Protein AF-A0ABD0QVH2-F1 (afdb_monomer_lite)

Organism: Cirrhinus mrigala (NCBI:txid683832)

Sequence (79 aa):
MFRCGPAAVKAVYQRKVDAQYDVPFVYAEVNADVHEMIVRDRKVLSKTIDKRRVGALILTKLPGSTSKQDVTSEYKNER

Radius of gyration: 16.46 Å; chains: 1; bounding box: 36×26×53 Å

pLDDT: mean 95.7, std 6.92, range [54.25, 98.38]

InterPro domains:
  IPR036985 Transglutaminase-like superfamily [G3DSA:3.90.260.10] (1-79)
  IPR038765 Papain-like cysteine peptidase superfamily [SSF54001] (1-77)
  IPR050779 Protein-glutamine gamma-glutamyltransferases [PTHR11590] (1-78)

Secondary structure (DSSP, 8-state):
--------HHHHHTT-TTSTTTHHHHHHHHH--EEEEEEETTEEEEEEEESSSTT---EEEPTTSSSEEE-HHHH----

Structure (mmCIF, N/CA/C/O backbone):
data_AF-A0ABD0QVH2-F1
#
_entry.id   AF-A0ABD0QVH2-F1
#
loop_
_atom_site.group_PDB
_atom_site.id
_atom_site.type_symbol
_atom_site.label_atom_id
_atom_site.label_alt_id
_atom_site.label_comp_id
_atom_site.label_asym_id
_atom_site.label_entity_id
_atom_site.label_seq_id
_atom_site.pdbx_PDB_ins_code
_atom_site.Cartn_x
_atom_site.Cartn_y
_atom_site.Cartn_z
_atom_site.occupancy
_atom_site.B_iso_or_equiv
_atom_site.auth_seq_id
_atom_site.auth_comp_id
_atom_site.auth_asym_id
_atom_site.auth_atom_id
_atom_site.pdbx_PDB_model_num
ATOM 1 N N . MET A 1 1 ? -19.521 11.093 -9.646 1.00 69.00 1 MET A N 1
ATOM 2 C CA . MET A 1 1 ? -19.077 11.234 -8.241 1.00 69.00 1 MET A CA 1
ATOM 3 C C . MET A 1 1 ? -18.158 10.062 -7.934 1.00 69.00 1 MET A C 1
ATOM 5 O O . MET A 1 1 ? -18.614 8.936 -8.078 1.00 69.00 1 MET A O 1
ATOM 9 N N . PHE A 1 2 ? -16.894 10.310 -7.587 1.00 90.62 2 PHE A N 1
ATOM 10 C CA . PHE A 1 2 ? -15.889 9.270 -7.325 1.00 90.62 2 PHE A CA 1
ATOM 11 C C . PHE A 1 2 ? -15.602 9.198 -5.821 1.00 90.62 2 PHE A C 1
ATOM 13 O O . PHE A 1 2 ? -15.412 10.236 -5.191 1.00 90.62 2 PHE A O 1
ATOM 20 N N . ARG A 1 3 ? -15.647 7.993 -5.248 1.00 93.75 3 ARG A N 1
ATOM 21 C CA . ARG A 1 3 ? -15.423 7.699 -3.823 1.00 93.75 3 ARG A CA 1
ATOM 22 C C . ARG A 1 3 ? -14.793 6.310 -3.704 1.00 93.75 3 ARG A C 1
ATOM 24 O O . ARG A 1 3 ? -15.013 5.505 -4.603 1.00 93.75 3 ARG A O 1
ATOM 31 N N . CYS A 1 4 ? -14.096 6.042 -2.602 1.00 95.06 4 CYS A N 1
ATOM 32 C CA . CYS A 1 4 ? -13.507 4.734 -2.315 1.00 95.06 4 CYS A CA 1
ATOM 33 C C . CYS A 1 4 ? -13.896 4.273 -0.903 1.00 95.06 4 CYS A C 1
ATOM 35 O O . CYS A 1 4 ? -13.819 5.052 0.049 1.00 95.06 4 CYS A O 1
ATOM 37 N N . GLY A 1 5 ? -14.278 3.005 -0.768 1.00 96.81 5 GLY A N 1
ATOM 38 C CA . GLY A 1 5 ? -14.504 2.329 0.504 1.00 96.81 5 GLY A CA 1
ATOM 39 C C . GLY A 1 5 ? -15.958 2.317 1.008 1.00 96.81 5 GLY A C 1
ATOM 40 O O . GLY A 1 5 ? -16.878 2.766 0.320 1.00 96.81 5 GLY A O 1
ATOM 41 N N . PRO A 1 6 ? -16.180 1.789 2.228 1.00 97.75 6 PRO A N 1
ATOM 42 C CA . PRO A 1 6 ? -15.159 1.433 3.218 1.00 97.75 6 PRO A CA 1
ATOM 43 C C . PRO A 1 6 ? -14.352 0.178 2.840 1.00 97.75 6 PRO A C 1
ATOM 45 O O . PRO A 1 6 ? -14.920 -0.863 2.515 1.00 97.75 6 PRO A O 1
ATOM 48 N N . ALA A 1 7 ? -13.023 0.280 2.930 1.00 98.19 7 ALA A N 1
ATOM 49 C CA . ALA A 1 7 ? -12.089 -0.830 2.754 1.00 98.19 7 ALA A CA 1
ATOM 50 C C . ALA A 1 7 ? -11.551 -1.250 4.127 1.00 98.19 7 ALA A C 1
ATOM 52 O O . ALA A 1 7 ? -10.965 -0.440 4.848 1.00 98.19 7 ALA A O 1
ATOM 53 N N . ALA A 1 8 ? -11.753 -2.508 4.518 1.00 98.31 8 ALA A N 1
ATOM 54 C CA . ALA A 1 8 ? -11.255 -2.984 5.802 1.00 98.31 8 ALA A CA 1
ATOM 55 C C . ALA A 1 8 ? -9.716 -2.988 5.813 1.00 98.31 8 ALA A C 1
ATOM 57 O O . ALA A 1 8 ? -9.096 -3.684 5.011 1.00 98.31 8 ALA A O 1
ATOM 58 N N . VAL A 1 9 ? -9.096 -2.292 6.772 1.00 98.25 9 VAL A N 1
ATOM 59 C CA . VAL A 1 9 ? -7.625 -2.257 6.936 1.00 98.25 9 VAL A CA 1
ATOM 60 C C . VAL A 1 9 ? -7.046 -3.671 7.041 1.00 98.25 9 VAL A C 1
ATOM 62 O O . VAL A 1 9 ? -6.069 -4.001 6.379 1.00 98.25 9 VAL A O 1
ATOM 65 N N . LYS A 1 10 ? -7.730 -4.570 7.760 1.00 98.06 10 LYS A N 1
ATOM 66 C CA . LYS A 1 10 ? -7.354 -5.988 7.842 1.00 98.06 10 LYS A CA 1
ATOM 67 C C . LYS A 1 10 ? -7.371 -6.694 6.479 1.00 98.06 10 LYS A C 1
ATOM 69 O O . LYS A 1 10 ? -6.515 -7.537 6.230 1.00 98.06 10 LYS A O 1
ATOM 74 N N . ALA A 1 11 ? -8.319 -6.365 5.599 1.00 98.19 11 ALA A N 1
ATOM 75 C CA . ALA A 1 11 ? -8.366 -6.921 4.248 1.00 98.19 11 ALA A CA 1
ATOM 76 C C . ALA A 1 11 ? -7.198 -6.405 3.394 1.00 98.19 11 ALA A C 1
ATOM 78 O O . ALA A 1 11 ? -6.583 -7.192 2.678 1.00 98.19 11 ALA A O 1
ATOM 79 N N . VAL A 1 12 ? -6.840 -5.124 3.535 1.00 98.12 12 VAL A N 1
ATOM 80 C CA . VAL A 1 12 ? -5.645 -4.536 2.910 1.00 98.12 12 VAL A CA 1
ATOM 81 C C . VAL A 1 12 ? -4.381 -5.254 3.400 1.00 98.12 12 VAL A C 1
ATOM 83 O O . VAL A 1 12 ? -3.648 -5.819 2.591 1.00 98.12 12 VAL A O 1
ATOM 86 N N . TYR A 1 13 ? -4.185 -5.357 4.714 1.00 97.88 13 TYR A N 1
ATOM 87 C CA . TYR A 1 13 ? -3.040 -6.047 5.318 1.00 97.88 13 TYR A CA 1
ATOM 88 C C . TYR A 1 13 ? -2.904 -7.505 4.855 1.00 97.88 13 TYR A C 1
ATOM 90 O O . TYR A 1 13 ? -1.820 -7.966 4.499 1.00 97.88 13 TYR A O 1
ATOM 98 N N . GLN A 1 14 ? -4.020 -8.239 4.809 1.00 97.06 14 GLN A N 1
ATOM 99 C CA . GLN A 1 14 ? -4.055 -9.654 4.421 1.00 97.06 14 GLN A CA 1
ATOM 100 C C . GLN A 1 14 ? -4.123 -9.883 2.902 1.00 97.06 14 GLN A C 1
ATOM 102 O O . GLN A 1 14 ? -4.263 -11.032 2.475 1.00 97.06 14 GLN A O 1
ATOM 107 N N . ARG A 1 15 ? -4.044 -8.824 2.081 1.00 96.44 15 ARG A N 1
ATOM 108 C CA . ARG A 1 15 ? -4.177 -8.884 0.613 1.00 96.44 15 ARG A CA 1
ATOM 109 C C . ARG A 1 15 ? -5.474 -9.580 0.152 1.00 96.44 15 ARG A C 1
ATOM 111 O O . ARG A 1 15 ? -5.493 -10.302 -0.843 1.00 96.44 15 ARG A O 1
ATOM 118 N N . LYS A 1 16 ? -6.582 -9.360 0.860 1.00 97.69 16 LYS A N 1
ATOM 119 C CA . LYS A 1 16 ? -7.930 -9.844 0.503 1.00 97.69 16 LYS A CA 1
ATOM 120 C C . LYS A 1 16 ? -8.582 -8.913 -0.521 1.00 97.69 16 LYS A C 1
ATOM 122 O O . LYS A 1 16 ? -9.572 -8.251 -0.235 1.00 97.69 16 LYS A O 1
ATOM 127 N N . VAL A 1 17 ? -7.967 -8.807 -1.698 1.00 95.25 17 VAL A N 1
ATOM 128 C CA . VAL A 1 17 ? -8.373 -7.874 -2.769 1.00 95.25 17 VAL A CA 1
ATOM 129 C C . VAL A 1 17 ? -9.742 -8.201 -3.379 1.00 95.25 17 VAL A C 1
ATOM 131 O O . VAL A 1 17 ? -10.330 -7.383 -4.066 1.00 95.25 17 VAL A O 1
ATOM 134 N N . ASP A 1 18 ? -10.277 -9.382 -3.113 1.00 97.19 18 ASP A N 1
ATOM 135 C CA . ASP A 1 18 ? -11.629 -9.802 -3.469 1.00 97.19 18 ASP A CA 1
ATOM 136 C C . ASP A 1 18 ? -12.716 -9.250 -2.527 1.00 97.19 18 ASP A C 1
ATOM 138 O O . ASP A 1 18 ? -13.898 -9.284 -2.870 1.00 97.19 18 ASP A O 1
ATOM 142 N N . ALA A 1 19 ? -12.347 -8.719 -1.355 1.00 97.81 19 ALA A N 1
ATOM 143 C CA . ALA A 1 19 ? -13.302 -8.127 -0.427 1.00 97.81 19 ALA A CA 1
ATOM 144 C C . ALA A 1 19 ? -13.832 -6.769 -0.915 1.00 97.81 19 ALA A C 1
ATOM 146 O O . ALA A 1 19 ? -13.111 -5.938 -1.472 1.00 97.81 19 ALA A O 1
ATOM 147 N N . GLN A 1 20 ? -15.110 -6.521 -0.633 1.00 95.25 20 GLN A N 1
ATOM 148 C CA . GLN A 1 20 ? -15.715 -5.202 -0.792 1.00 95.25 20 GLN A CA 1
ATOM 149 C C . GLN A 1 20 ? -15.321 -4.278 0.381 1.00 95.25 20 GLN A C 1
ATOM 151 O O . GLN A 1 20 ? -15.126 -4.751 1.500 1.00 95.25 20 GLN A O 1
ATOM 156 N N . TYR A 1 21 ? -15.204 -2.961 0.205 1.00 96.81 21 TYR A N 1
ATOM 157 C CA . TYR A 1 21 ? -15.253 -2.194 -1.048 1.00 96.81 21 TYR A CA 1
ATOM 158 C C . TYR A 1 21 ? -13.860 -1.672 -1.397 1.00 96.81 21 TYR A C 1
ATOM 160 O O . TYR A 1 21 ? -13.090 -1.331 -0.504 1.00 96.81 21 TYR A O 1
ATOM 168 N N . ASP A 1 22 ? -13.546 -1.604 -2.692 1.00 98.06 22 ASP A N 1
ATOM 169 C CA . ASP A 1 22 ? -12.338 -0.965 -3.240 1.00 98.06 22 ASP A CA 1
ATOM 170 C C . ASP A 1 22 ? -11.000 -1.425 -2.627 1.00 98.06 22 ASP A C 1
ATOM 172 O O . ASP A 1 22 ? -9.982 -0.742 -2.747 1.00 98.06 22 ASP A O 1
ATOM 176 N N . VAL A 1 23 ? -10.959 -2.612 -2.010 1.00 98.38 23 VAL A N 1
ATOM 177 C CA . VAL A 1 23 ? -9.740 -3.160 -1.398 1.00 98.38 23 VAL A CA 1
ATOM 178 C C . VAL A 1 23 ? -8.576 -3.271 -2.392 1.00 98.38 23 VAL A C 1
ATOM 180 O O . VAL A 1 23 ? -7.467 -2.922 -1.990 1.00 98.38 23 VAL A O 1
ATOM 183 N N . PRO A 1 24 ? -8.752 -3.670 -3.674 1.00 98.19 24 PRO A N 1
ATOM 184 C CA . PRO A 1 24 ? -7.654 -3.644 -4.643 1.00 98.19 24 PRO A CA 1
ATOM 185 C C . PRO A 1 24 ? -7.022 -2.261 -4.799 1.00 98.19 24 PRO A C 1
ATOM 187 O O . PRO A 1 24 ? -5.802 -2.150 -4.904 1.00 98.19 24 PRO A O 1
ATOM 190 N N . PHE A 1 25 ? -7.856 -1.218 -4.810 1.00 98.00 25 PHE A N 1
ATOM 191 C CA . PHE A 1 25 ? -7.418 0.158 -5.000 1.00 98.00 25 PHE A CA 1
ATOM 192 C C . PHE A 1 25 ? -6.628 0.638 -3.780 1.00 98.00 25 PHE A C 1
ATOM 194 O O . PHE A 1 25 ? -5.468 1.018 -3.916 1.00 98.00 25 PHE A O 1
ATOM 201 N N . VAL A 1 26 ? -7.195 0.492 -2.578 1.00 98.19 26 VAL A N 1
ATOM 202 C CA . VAL A 1 26 ? -6.526 0.881 -1.323 1.00 98.19 26 VAL A CA 1
ATOM 203 C C . VAL A 1 26 ? -5.264 0.045 -1.069 1.00 98.19 26 VAL A C 1
ATOM 205 O O . VAL A 1 26 ? -4.263 0.557 -0.576 1.00 98.19 26 VAL A O 1
ATOM 208 N N . TYR A 1 27 ? -5.250 -1.237 -1.452 1.00 97.81 27 TYR A N 1
ATOM 209 C CA . TYR A 1 27 ? -4.047 -2.069 -1.370 1.00 97.81 27 TYR A CA 1
ATOM 210 C C . TYR A 1 27 ? -2.908 -1.526 -2.237 1.00 97.81 27 TYR A C 1
ATOM 212 O O . TYR A 1 27 ? -1.758 -1.509 -1.794 1.00 97.81 27 TYR A O 1
ATOM 220 N N . ALA A 1 28 ? -3.211 -1.065 -3.453 1.00 97.50 28 ALA A N 1
ATOM 221 C CA . ALA A 1 28 ? -2.211 -0.496 -4.349 1.00 97.50 28 ALA A CA 1
ATOM 222 C C . ALA A 1 28 ? -1.611 0.811 -3.801 1.00 97.50 28 ALA A C 1
ATOM 224 O O . ALA A 1 28 ? -0.401 0.999 -3.915 1.00 97.50 28 ALA A O 1
ATOM 225 N N . GLU A 1 29 ? -2.404 1.661 -3.139 1.00 97.56 29 GLU A N 1
ATOM 226 C CA . GLU A 1 29 ? -1.933 2.921 -2.531 1.00 97.56 29 GLU A CA 1
ATOM 227 C C . GLU A 1 29 ? -0.817 2.723 -1.496 1.00 97.56 29 GLU A C 1
ATOM 229 O O . GLU A 1 29 ? -0.017 3.631 -1.264 1.00 97.56 29 GLU A O 1
ATOM 234 N N . VAL A 1 30 ? -0.739 1.535 -0.887 1.00 97.56 30 VAL A N 1
ATOM 235 C CA . VAL A 1 30 ? 0.252 1.223 0.149 1.00 97.56 30 VAL A CA 1
ATOM 236 C C . VAL A 1 30 ? 1.250 0.131 -0.249 1.00 97.56 30 VAL A C 1
ATOM 238 O O . VAL A 1 30 ? 2.315 0.061 0.353 1.00 97.56 30 VAL A O 1
ATOM 241 N N . ASN A 1 31 ? 0.983 -0.707 -1.258 1.00 97.00 31 ASN A N 1
ATOM 242 C CA . ASN A 1 31 ? 1.843 -1.850 -1.628 1.00 97.00 31 ASN A CA 1
ATOM 243 C C . ASN A 1 31 ? 2.289 -1.893 -3.102 1.00 97.00 31 ASN A C 1
ATOM 245 O O . ASN A 1 31 ? 2.893 -2.886 -3.502 1.00 97.00 31 ASN A O 1
ATOM 249 N N . ALA A 1 32 ? 1.988 -0.889 -3.931 1.00 97.38 32 ALA A N 1
ATOM 250 C CA . ALA A 1 32 ? 2.390 -0.931 -5.338 1.00 97.38 32 ALA A CA 1
ATOM 251 C C . ALA A 1 32 ? 3.919 -0.906 -5.528 1.00 97.38 32 ALA A C 1
ATOM 253 O O . ALA A 1 32 ? 4.631 -0.113 -4.912 1.00 97.38 32 ALA A O 1
ATOM 254 N N . ASP A 1 33 ? 4.403 -1.731 -6.456 1.00 96.88 33 ASP A N 1
ATOM 255 C CA . ASP A 1 33 ? 5.779 -1.668 -6.944 1.00 96.88 33 ASP A CA 1
ATOM 256 C C . ASP A 1 33 ? 5.920 -0.506 -7.939 1.00 96.88 33 ASP A C 1
ATOM 258 O O . ASP A 1 33 ? 5.109 -0.345 -8.857 1.00 96.88 33 ASP A O 1
ATOM 262 N N . VAL A 1 34 ? 6.984 0.285 -7.803 1.00 97.69 34 VAL A N 1
ATOM 263 C CA . VAL A 1 34 ? 7.300 1.365 -8.744 1.00 97.69 34 VAL A CA 1
ATOM 264 C C . VAL A 1 34 ? 8.276 0.849 -9.788 1.00 97.69 34 VAL A C 1
ATOM 266 O O . VAL A 1 34 ? 9.420 0.513 -9.483 1.00 97.69 34 VAL A O 1
ATOM 269 N N . HIS A 1 35 ? 7.821 0.799 -11.037 1.00 97.62 35 HIS A N 1
ATOM 270 C CA . HIS A 1 35 ? 8.649 0.447 -12.184 1.00 97.62 35 HIS A CA 1
ATOM 271 C C . HIS A 1 35 ? 9.183 1.707 -12.860 1.00 97.62 35 HIS A C 1
ATOM 273 O O . HIS A 1 35 ? 8.423 2.461 -13.463 1.00 97.62 35 HIS A O 1
ATOM 279 N N . GLU A 1 36 ? 10.495 1.899 -12.820 1.00 97.94 36 GLU A N 1
ATOM 280 C CA . GLU A 1 36 ? 11.178 2.943 -13.580 1.00 97.94 36 GLU A CA 1
ATOM 281 C C . GLU A 1 36 ? 11.814 2.316 -14.821 1.00 97.94 36 GLU A C 1
ATOM 283 O O . GLU A 1 36 ? 12.472 1.279 -14.722 1.00 97.94 36 GLU A O 1
ATOM 288 N N . MET A 1 37 ? 11.584 2.899 -15.999 1.00 98.06 37 MET A N 1
ATOM 289 C CA . MET A 1 37 ? 12.082 2.363 -17.268 1.00 98.06 37 MET A CA 1
ATOM 290 C C . MET A 1 37 ? 12.701 3.469 -18.117 1.00 98.06 37 MET A C 1
ATOM 292 O O . MET A 1 37 ? 12.068 4.497 -18.348 1.00 98.06 37 MET A O 1
ATOM 296 N N . ILE A 1 38 ? 13.899 3.227 -18.649 1.00 97.88 38 ILE A N 1
ATOM 297 C CA . ILE A 1 38 ? 14.481 4.065 -19.702 1.00 97.88 38 ILE A CA 1
ATOM 298 C C . ILE A 1 38 ? 14.087 3.446 -21.038 1.00 97.88 38 ILE A C 1
ATOM 300 O O . ILE A 1 38 ? 14.423 2.295 -21.310 1.00 97.88 38 ILE A O 1
ATOM 304 N N . VAL A 1 39 ? 13.375 4.198 -21.878 1.00 98.06 39 VAL A N 1
ATOM 305 C CA . VAL A 1 39 ? 12.881 3.719 -23.176 1.00 98.06 39 VAL A CA 1
ATOM 306 C C . VAL A 1 39 ? 13.446 4.584 -24.295 1.00 98.06 39 VAL A C 1
ATOM 308 O O . VAL A 1 39 ? 13.368 5.808 -24.240 1.00 98.06 39 VAL A O 1
ATOM 311 N N . ARG A 1 40 ? 13.986 3.943 -25.332 1.00 98.00 40 ARG A N 1
ATOM 312 C CA . ARG A 1 40 ? 14.467 4.598 -26.553 1.00 98.00 40 ARG A CA 1
ATOM 313 C C . ARG A 1 40 ? 14.080 3.759 -27.760 1.00 98.00 40 ARG A C 1
ATOM 315 O O . ARG A 1 40 ? 14.228 2.543 -27.728 1.00 98.00 40 ARG A O 1
ATOM 322 N N . ASP A 1 41 ? 13.572 4.395 -28.811 1.00 97.12 41 ASP A N 1
ATOM 323 C CA . ASP A 1 41 ? 13.213 3.727 -30.072 1.00 97.12 41 ASP A CA 1
ATOM 324 C C . ASP A 1 41 ? 12.303 2.499 -29.873 1.00 97.12 41 ASP A C 1
ATOM 326 O O . ASP A 1 41 ? 12.503 1.438 -30.462 1.00 97.12 41 ASP A O 1
ATOM 330 N N . ARG A 1 42 ? 11.300 2.640 -28.991 1.00 95.44 42 ARG A N 1
ATOM 331 C CA . ARG A 1 42 ? 10.360 1.575 -28.581 1.00 95.44 42 ARG A CA 1
ATOM 332 C C . ARG A 1 42 ? 11.020 0.357 -27.912 1.00 95.44 42 ARG A C 1
ATOM 334 O O . ARG A 1 42 ? 10.368 -0.670 -27.745 1.00 95.44 42 ARG A O 1
ATOM 341 N N . LYS A 1 43 ? 12.283 0.465 -27.496 1.00 96.50 43 LYS A N 1
ATOM 342 C CA . LYS A 1 43 ? 13.015 -0.553 -26.734 1.00 96.50 43 LYS A CA 1
ATOM 343 C C . LYS A 1 43 ? 13.238 -0.081 -25.301 1.00 96.50 43 LYS A C 1
ATOM 345 O O . LYS A 1 43 ? 13.617 1.066 -25.068 1.00 96.50 43 LYS A O 1
ATOM 350 N N . VAL A 1 44 ? 13.025 -0.978 -24.341 1.00 97.25 44 VAL A N 1
ATOM 351 C CA . VAL A 1 44 ? 13.371 -0.746 -22.933 1.00 97.25 44 VAL A CA 1
ATOM 352 C C . VAL A 1 44 ? 14.875 -0.962 -22.779 1.00 97.25 44 VAL A C 1
ATOM 354 O O . VAL A 1 44 ? 15.361 -2.072 -22.973 1.00 97.25 44 VAL A O 1
ATOM 357 N N . LEU A 1 45 ? 15.609 0.107 -22.476 1.00 97.56 45 LEU A N 1
ATOM 358 C CA . LEU A 1 45 ? 17.059 0.093 -22.276 1.00 97.56 45 LEU A CA 1
ATOM 359 C C . LEU A 1 45 ? 17.440 -0.319 -20.853 1.00 97.56 45 LEU A C 1
ATOM 361 O O . LEU A 1 45 ? 18.458 -0.972 -20.648 1.00 97.56 45 LEU A O 1
ATOM 365 N N . SER A 1 46 ? 16.626 0.059 -19.870 1.00 97.38 46 SER A N 1
ATOM 366 C CA . SER A 1 46 ? 16.786 -0.366 -18.482 1.00 97.38 46 SER A CA 1
ATOM 367 C C . SER A 1 46 ? 15.440 -0.393 -17.770 1.00 97.38 46 SER A C 1
ATOM 369 O O . SER A 1 46 ? 14.490 0.283 -18.175 1.00 97.38 46 SER A O 1
ATOM 371 N N . LYS A 1 47 ? 15.362 -1.199 -16.709 1.00 97.62 47 LYS A N 1
ATOM 372 C CA . LYS A 1 47 ? 14.195 -1.309 -15.840 1.00 97.62 47 LYS A CA 1
ATOM 373 C C . LYS A 1 47 ? 14.651 -1.514 -14.400 1.00 97.62 47 LYS A C 1
ATOM 375 O O . LYS A 1 47 ? 15.357 -2.479 -14.121 1.00 97.62 47 LYS A O 1
ATOM 380 N N . THR A 1 48 ? 14.180 -0.660 -13.501 1.00 98.06 48 THR A N 1
ATOM 381 C CA . THR A 1 48 ? 14.372 -0.779 -12.051 1.00 98.06 48 THR A CA 1
ATOM 382 C C . THR A 1 48 ? 13.012 -0.971 -11.387 1.00 98.06 48 THR A C 1
ATOM 384 O O . THR A 1 48 ? 11.994 -0.485 -11.883 1.00 98.06 48 THR A O 1
ATOM 387 N N . ILE A 1 49 ? 12.976 -1.728 -10.290 1.00 97.75 49 ILE A N 1
ATOM 388 C CA . ILE A 1 49 ? 11.759 -1.970 -9.511 1.00 97.75 49 ILE A CA 1
ATOM 389 C C . ILE A 1 49 ? 12.035 -1.574 -8.066 1.00 97.75 49 ILE A C 1
ATOM 391 O O . ILE A 1 49 ? 12.887 -2.179 -7.418 1.00 97.75 49 ILE A O 1
ATOM 395 N N . ASP A 1 50 ? 11.300 -0.586 -7.568 1.00 96.88 50 ASP A N 1
ATOM 396 C CA . ASP A 1 50 ? 11.327 -0.165 -6.171 1.00 96.88 50 ASP A CA 1
ATOM 397 C C . ASP A 1 50 ? 10.049 -0.652 -5.477 1.00 96.88 50 ASP A C 1
ATOM 399 O O . ASP A 1 50 ? 8.949 -0.174 -5.754 1.00 96.88 50 ASP A O 1
ATOM 403 N N . LYS A 1 51 ? 10.208 -1.636 -4.588 1.00 95.19 51 LYS A N 1
ATOM 404 C CA . LYS A 1 51 ? 9.104 -2.287 -3.860 1.00 95.19 51 LYS A CA 1
ATOM 405 C C . LYS A 1 51 ? 8.756 -1.604 -2.537 1.00 95.19 51 LYS A C 1
ATOM 407 O O . LYS A 1 51 ? 7.834 -2.028 -1.844 1.00 95.19 51 LYS A O 1
ATOM 412 N N . ARG A 1 52 ? 9.535 -0.595 -2.132 1.00 93.00 52 ARG A N 1
ATOM 413 C CA . ARG A 1 52 ? 9.438 0.028 -0.801 1.00 93.00 52 ARG A CA 1
ATOM 414 C C . ARG A 1 52 ? 9.038 1.499 -0.851 1.00 93.00 52 ARG A C 1
ATOM 416 O O . ARG A 1 52 ? 8.638 2.037 0.174 1.00 93.00 52 ARG A O 1
ATOM 423 N N . ARG A 1 53 ? 9.086 2.137 -2.026 1.00 95.06 53 ARG A N 1
ATOM 424 C CA . ARG A 1 53 ? 8.710 3.550 -2.204 1.00 95.06 53 ARG A CA 1
ATOM 425 C C . ARG A 1 53 ? 7.277 3.872 -1.787 1.00 95.06 53 ARG A C 1
ATOM 427 O O . ARG A 1 53 ? 7.033 4.933 -1.221 1.00 95.06 53 ARG A O 1
ATOM 434 N N . VAL A 1 54 ? 6.326 2.998 -2.110 1.00 97.31 54 VAL A N 1
ATOM 435 C CA . VAL A 1 54 ? 4.894 3.230 -1.873 1.00 97.31 54 VAL A CA 1
ATOM 436 C C . VAL A 1 54 ? 4.503 2.762 -0.473 1.00 97.31 54 VAL A C 1
ATOM 438 O O . VAL A 1 54 ? 4.955 1.713 -0.005 1.00 97.31 54 VAL A O 1
ATOM 441 N N . GLY A 1 55 ? 3.659 3.550 0.201 1.00 96.62 55 GLY A N 1
ATOM 442 C CA . GLY A 1 55 ? 3.232 3.273 1.574 1.00 96.62 55 GLY A CA 1
ATOM 443 C C . GLY A 1 55 ? 4.389 3.275 2.575 1.00 96.62 55 GLY A C 1
ATOM 444 O O . GLY A 1 55 ? 4.385 2.463 3.493 1.00 96.62 55 GLY A O 1
ATOM 445 N N . ALA A 1 56 ? 5.396 4.131 2.368 1.00 95.44 56 ALA A N 1
ATOM 446 C CA . ALA A 1 56 ? 6.609 4.163 3.188 1.00 95.44 56 ALA A CA 1
ATOM 447 C C . ALA A 1 56 ? 6.369 4.630 4.634 1.00 95.44 56 ALA A C 1
ATOM 449 O O . ALA A 1 56 ? 7.150 4.288 5.515 1.00 95.44 56 ALA A O 1
ATOM 450 N N . LEU A 1 57 ? 5.323 5.430 4.873 1.00 96.25 57 LEU A N 1
ATOM 451 C CA . LEU A 1 57 ? 4.978 5.927 6.202 1.00 96.25 57 LEU A CA 1
ATOM 452 C C . LEU A 1 57 ? 3.495 6.308 6.269 1.00 96.25 57 LEU A C 1
ATOM 454 O O . LEU A 1 57 ? 3.043 7.180 5.525 1.00 96.25 57 LEU A O 1
ATOM 458 N N . ILE A 1 58 ? 2.749 5.680 7.175 1.00 97.94 58 ILE A N 1
ATOM 459 C CA . ILE A 1 58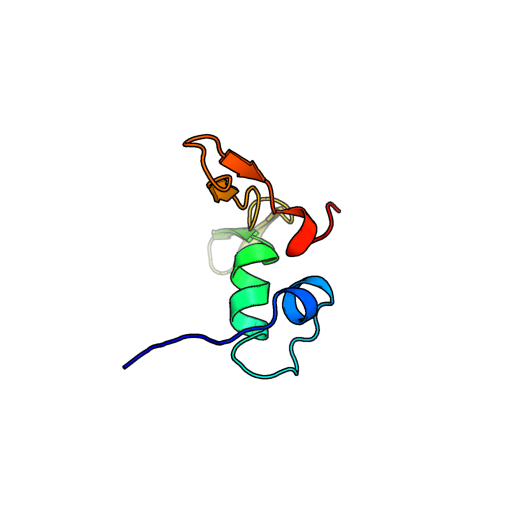 ? 1.327 5.942 7.415 1.00 97.94 58 ILE A CA 1
ATOM 460 C C . ILE A 1 58 ? 1.171 6.392 8.863 1.00 97.94 58 ILE A C 1
ATOM 462 O O . ILE A 1 58 ? 1.407 5.626 9.793 1.00 97.94 58 ILE A O 1
ATOM 466 N N . LEU A 1 59 ? 0.770 7.648 9.055 1.00 97.94 59 LEU A N 1
ATOM 467 C CA . LEU A 1 59 ? 0.656 8.257 10.376 1.00 97.94 59 LEU A CA 1
ATOM 468 C C . LEU A 1 59 ? -0.782 8.649 10.684 1.00 97.94 59 LEU A C 1
ATOM 470 O O . LEU A 1 59 ? -1.530 9.091 9.814 1.00 97.94 59 LEU A O 1
ATOM 474 N N . THR A 1 60 ? -1.119 8.593 11.963 1.00 98.25 60 THR A N 1
ATOM 475 C CA . THR A 1 60 ? -2.299 9.247 12.523 1.00 98.25 60 THR A CA 1
ATOM 476 C C . THR A 1 60 ? -1.906 10.101 13.726 1.00 98.25 60 THR A C 1
ATOM 478 O O . THR A 1 60 ? -0.777 10.046 14.211 1.00 98.25 60 THR A O 1
ATOM 481 N N . LYS A 1 61 ? -2.815 10.944 14.206 1.00 98.25 61 LYS A N 1
ATOM 482 C CA . LYS A 1 61 ? -2.612 11.743 15.419 1.00 98.25 61 LYS A CA 1
ATOM 483 C C . LYS A 1 61 ? -2.926 10.892 16.653 1.00 98.25 61 LYS A C 1
ATOM 485 O O . LYS A 1 61 ? -3.946 10.208 16.676 1.00 98.25 61 LYS A O 1
ATOM 490 N N . LEU A 1 62 ? -2.112 11.000 17.705 1.00 97.44 62 LEU A N 1
ATOM 491 C CA . LEU A 1 62 ? -2.398 10.348 18.984 1.00 97.44 62 LEU A CA 1
ATOM 492 C C . LEU A 1 62 ? -3.678 10.917 19.637 1.00 97.44 62 LEU A C 1
ATOM 494 O O . LEU A 1 62 ? -3.896 12.141 19.644 1.00 97.44 62 LEU A O 1
ATOM 498 N N . PRO A 1 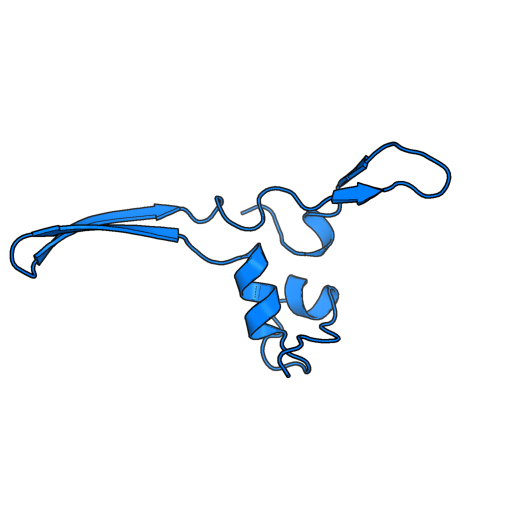63 ? -4.530 10.066 20.238 1.00 97.06 63 PRO A N 1
ATOM 499 C CA . PRO A 1 63 ? -5.652 10.529 21.047 1.00 97.06 63 PRO A CA 1
ATOM 500 C C . PRO A 1 63 ? -5.175 11.468 22.163 1.00 97.06 63 PRO A C 1
ATOM 502 O O . PRO A 1 63 ? -4.191 11.190 22.842 1.00 97.06 63 PRO A O 1
ATOM 505 N N . GLY A 1 64 ? -5.834 12.618 22.325 1.00 97.56 64 GLY A N 1
ATOM 506 C CA . GLY A 1 64 ? -5.487 13.595 23.368 1.00 97.56 64 GLY A CA 1
ATOM 507 C C . GLY A 1 64 ? -4.152 14.342 23.196 1.00 97.56 64 GLY A C 1
ATOM 508 O O . GLY A 1 64 ? -3.835 15.178 24.032 1.00 97.56 64 GLY A O 1
ATOM 509 N N . SER A 1 65 ? -3.385 14.105 22.125 1.00 97.12 65 SER A N 1
ATOM 510 C CA . SER A 1 65 ? -2.068 14.732 21.902 1.00 97.12 65 SER A CA 1
ATOM 511 C C . SER A 1 65 ? -1.893 15.234 20.464 1.00 97.12 65 SER A C 1
ATOM 513 O O . SER A 1 65 ? -2.546 14.736 19.555 1.00 97.12 65 SER A O 1
ATOM 515 N N . THR A 1 66 ? -1.026 16.221 20.221 1.00 96.56 66 THR A N 1
ATOM 516 C CA . THR A 1 66 ? -0.624 16.650 18.862 1.00 96.56 66 THR A CA 1
ATOM 517 C C . THR A 1 66 ? 0.476 15.772 18.257 1.00 96.56 66 THR A C 1
ATOM 519 O O . THR A 1 66 ? 0.822 15.936 17.087 1.00 96.56 66 THR A O 1
ATOM 522 N N . SER A 1 67 ? 1.009 14.826 19.032 1.00 98.00 67 SER A N 1
ATOM 523 C CA . SER A 1 67 ? 2.014 13.867 18.585 1.00 98.00 67 SER A CA 1
ATOM 524 C C . SER A 1 67 ? 1.468 12.889 17.538 1.00 98.00 67 SER A C 1
ATOM 526 O O . SER A 1 67 ? 0.268 12.612 17.466 1.00 98.00 67 SER A O 1
ATOM 528 N N . LYS A 1 68 ? 2.379 12.349 16.725 1.00 97.88 68 LYS A N 1
ATOM 529 C CA . LYS A 1 68 ? 2.091 11.388 15.653 1.00 97.88 68 LYS A CA 1
ATOM 530 C C . LYS A 1 68 ? 2.178 9.954 16.189 1.00 97.88 68 LYS A C 1
ATOM 532 O O . LYS A 1 68 ? 3.014 9.671 17.041 1.00 97.88 68 LYS A O 1
ATOM 537 N N . GLN A 1 69 ? 1.347 9.068 15.659 1.00 97.81 69 GLN A N 1
ATOM 538 C CA . GLN A 1 69 ? 1.389 7.622 15.841 1.00 97.81 69 GLN A CA 1
ATOM 539 C C . GLN A 1 69 ? 1.624 6.981 14.477 1.00 97.81 69 GLN A C 1
ATOM 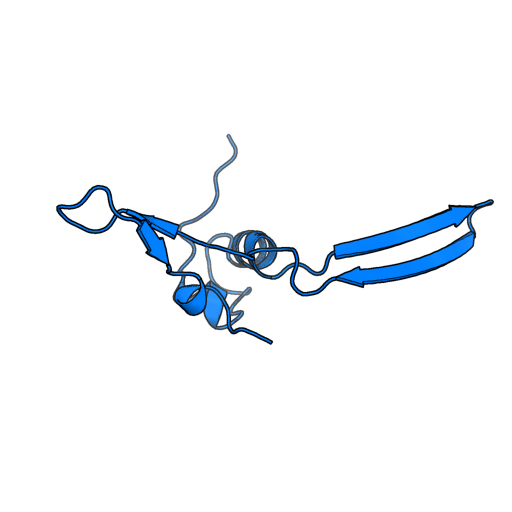541 O O . GLN A 1 69 ? 0.875 7.252 13.537 1.00 97.81 69 GLN A O 1
ATOM 546 N N . ASP A 1 70 ? 2.649 6.143 14.378 1.00 97.62 70 ASP A N 1
ATOM 547 C CA . ASP A 1 70 ? 2.883 5.319 13.197 1.00 97.62 70 ASP A CA 1
ATOM 548 C C . ASP A 1 70 ? 1.951 4.104 13.215 1.00 97.62 70 ASP A C 1
ATOM 550 O O . ASP A 1 70 ? 1.855 3.402 14.221 1.00 97.62 70 ASP A O 1
ATOM 554 N N . VAL A 1 71 ? 1.226 3.905 12.115 1.00 97.88 71 VAL A N 1
ATOM 555 C CA . VAL A 1 71 ? 0.294 2.790 11.901 1.00 97.88 71 VA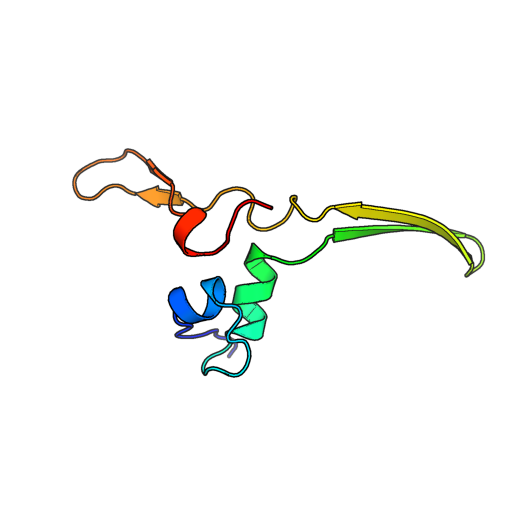L A CA 1
ATOM 556 C C . VAL A 1 71 ? 0.616 2.025 10.613 1.00 97.88 71 VAL A C 1
ATOM 558 O O . VAL A 1 71 ? -0.224 1.291 10.097 1.00 97.88 71 VAL A O 1
ATOM 561 N N . THR A 1 72 ? 1.827 2.176 10.071 1.00 97.81 72 THR A N 1
ATOM 562 C CA . THR A 1 72 ? 2.258 1.520 8.824 1.00 97.81 72 THR A CA 1
ATOM 563 C C . THR A 1 72 ? 2.134 -0.005 8.911 1.00 97.81 72 THR A C 1
ATOM 565 O O . THR A 1 72 ? 1.635 -0.638 7.975 1.00 97.81 72 THR A O 1
ATOM 568 N N . SER A 1 73 ? 2.481 -0.584 10.066 1.00 96.94 73 SER A N 1
ATOM 569 C CA . SER A 1 73 ? 2.383 -2.026 10.342 1.00 96.94 73 SER A CA 1
ATOM 570 C C . SER A 1 73 ? 0.957 -2.578 10.283 1.00 96.94 73 SER A C 1
ATOM 572 O O . SER A 1 73 ? 0.776 -3.771 10.058 1.00 96.94 73 SER A O 1
ATOM 574 N N . GLU A 1 74 ? -0.059 -1.727 10.446 1.00 97.88 74 GLU A N 1
ATOM 575 C CA . GLU A 1 74 ? -1.467 -2.131 10.357 1.00 97.88 74 GLU A CA 1
ATOM 576 C C . GLU A 1 74 ? -1.926 -2.328 8.906 1.00 97.88 74 GLU A C 1
ATOM 578 O O . GLU A 1 74 ? -2.890 -3.045 8.655 1.00 97.88 74 GLU A O 1
ATOM 583 N N . TYR A 1 75 ? -1.245 -1.709 7.935 1.00 98.00 75 TYR A N 1
ATOM 584 C CA . TYR A 1 75 ? -1.614 -1.758 6.514 1.00 98.00 75 TYR A CA 1
ATOM 585 C C . TYR A 1 75 ? -0.739 -2.704 5.694 1.00 98.00 75 TYR A C 1
ATOM 587 O O . TYR A 1 75 ? -1.203 -3.257 4.693 1.00 98.00 75 TYR A O 1
ATOM 595 N N . LYS A 1 76 ? 0.528 -2.887 6.075 1.00 94.62 76 LYS A N 1
ATOM 596 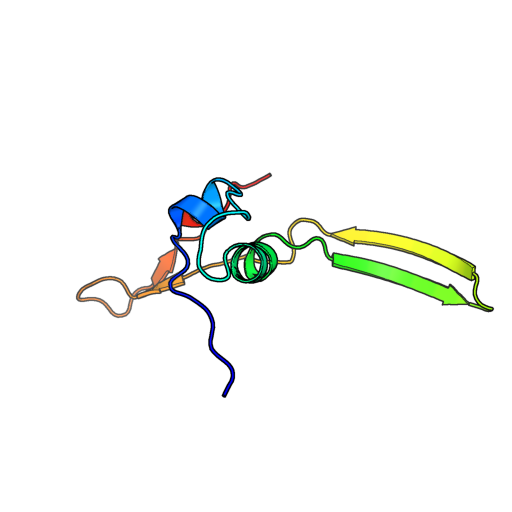C CA . LYS A 1 76 ? 1.469 -3.749 5.353 1.00 94.62 76 LYS A CA 1
ATOM 597 C C . LYS A 1 76 ? 2.586 -4.253 6.261 1.00 94.62 76 LYS A C 1
ATOM 599 O O . LYS A 1 76 ? 2.935 -3.624 7.251 1.00 94.62 76 LYS A O 1
ATOM 604 N N . ASN A 1 77 ? 3.179 -5.377 5.873 1.00 87.44 77 ASN A N 1
ATOM 605 C CA . ASN A 1 77 ? 4.404 -5.870 6.493 1.00 87.44 77 ASN A CA 1
ATOM 606 C C . ASN A 1 77 ? 5.626 -5.236 5.828 1.00 87.44 77 ASN A C 1
ATOM 608 O O . ASN A 1 77 ? 5.660 -5.094 4.602 1.00 87.44 77 ASN A O 1
ATOM 612 N N . GLU A 1 78 ? 6.649 -4.930 6.622 1.00 64.19 78 GLU A N 1
ATOM 613 C CA . GLU A 1 78 ? 7.980 -4.638 6.102 1.00 64.19 78 GLU A CA 1
ATOM 614 C C . GLU A 1 78 ? 8.534 -5.913 5.444 1.00 64.19 78 GLU A C 1
ATOM 616 O O . GLU A 1 78 ? 8.792 -6.919 6.107 1.00 64.19 78 GLU A O 1
ATOM 621 N N . ARG A 1 79 ? 8.663 -5.907 4.118 1.00 54.25 79 ARG A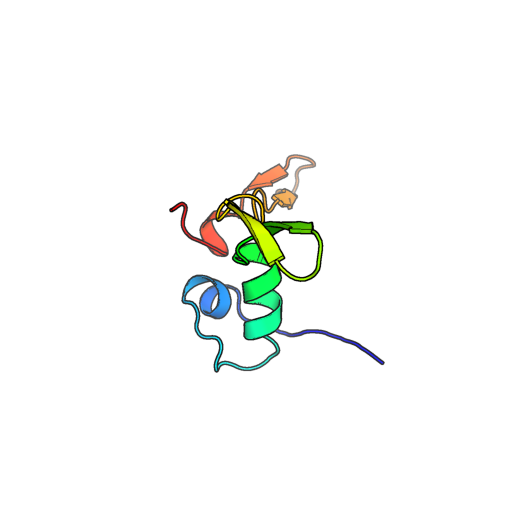 N 1
ATOM 622 C CA . ARG A 1 79 ? 9.514 -6.850 3.383 1.00 54.25 79 ARG A CA 1
ATOM 623 C C . ARG A 1 79 ? 10.599 -6.090 2.642 1.00 54.25 79 ARG A C 1
ATOM 625 O O . ARG A 1 79 ? 10.333 -5.010 2.073 1.00 54.25 79 ARG A O 1
#

Foldseek 3Di:
DDDWDPDDLQCLAVVVCVDDDPSVVVNCQQFPKDWDFDDDPNDTPDIDIDRQPGNVWDWDADVPDNDIDTPSNSRYDDD